Protein AF-A0A920N5B6-F1 (afdb_monomer_lite)

Structure (mmCIF, N/CA/C/O backbone):
data_AF-A0A920N5B6-F1
#
_entry.id   AF-A0A920N5B6-F1
#
loop_
_atom_site.group_PDB
_atom_site.id
_atom_site.type_symbol
_atom_site.label_atom_id
_atom_site.label_alt_id
_atom_site.label_comp_id
_atom_site.label_asym_id
_atom_site.label_entity_id
_atom_site.label_seq_id
_atom_site.pdbx_PDB_ins_code
_atom_site.Cartn_x
_atom_site.Cartn_y
_atom_site.Cartn_z
_atom_site.occupancy
_atom_site.B_iso_or_equiv
_atom_site.auth_seq_id
_atom_site.auth_comp_id
_atom_site.auth_asym_id
_atom_site.auth_atom_id
_atom_site.pdbx_PDB_model_num
ATOM 1 N N . MET A 1 1 ? 35.639 9.257 -30.406 1.00 41.66 1 MET A N 1
ATOM 2 C CA . MET A 1 1 ? 36.204 9.896 -29.196 1.00 41.66 1 MET A CA 1
ATOM 3 C C . MET A 1 1 ? 35.718 11.334 -29.245 1.00 41.66 1 MET A C 1
ATOM 5 O O . MET A 1 1 ? 35.987 11.970 -30.248 1.00 41.66 1 MET A O 1
ATOM 9 N N . SER A 1 2 ? 34.860 11.840 -28.371 1.00 32.97 2 SER A N 1
ATOM 10 C CA . SER A 1 2 ? 34.759 11.714 -26.914 1.00 32.97 2 SER A CA 1
ATOM 11 C C . SER A 1 2 ? 33.292 11.656 -26.467 1.00 32.97 2 SER A C 1
ATOM 13 O O . SER A 1 2 ? 32.448 12.331 -27.051 1.00 32.97 2 SER A O 1
ATOM 15 N N . GLY A 1 3 ? 33.011 10.840 -25.447 1.00 36.97 3 GLY A N 1
ATOM 16 C CA . GLY A 1 3 ? 31.695 10.731 -24.821 1.00 36.97 3 GLY A CA 1
ATOM 17 C C . GLY A 1 3 ? 31.313 11.995 -24.051 1.00 36.97 3 GLY A C 1
ATOM 18 O O . GLY A 1 3 ? 32.172 12.640 -23.453 1.00 36.97 3 GLY A O 1
ATOM 19 N N . GLY A 1 4 ? 30.028 12.335 -24.106 1.00 29.59 4 GLY A N 1
ATOM 20 C CA . GLY A 1 4 ? 29.394 13.298 -23.215 1.00 29.59 4 GLY A CA 1
ATOM 21 C C . GLY A 1 4 ? 28.618 12.543 -22.142 1.00 29.59 4 GLY A C 1
ATOM 22 O O . GLY A 1 4 ? 27.809 11.675 -22.470 1.00 29.59 4 GLY A O 1
ATOM 23 N N . ASP A 1 5 ? 28.913 12.852 -20.882 1.00 35.06 5 ASP A N 1
ATOM 24 C CA . ASP A 1 5 ? 28.210 12.356 -19.701 1.00 35.06 5 ASP A CA 1
ATOM 25 C C . ASP A 1 5 ? 26.724 12.741 -19.735 1.00 35.06 5 ASP A C 1
ATOM 27 O O . ASP A 1 5 ? 26.366 13.904 -19.914 1.00 35.06 5 ASP A O 1
ATOM 31 N N . VAL A 1 6 ? 25.861 11.747 -19.525 1.00 41.56 6 VAL A N 1
ATOM 32 C CA . VAL A 1 6 ? 24.392 11.865 -19.456 1.00 41.56 6 VAL A CA 1
ATOM 33 C C . VAL A 1 6 ? 23.869 11.989 -18.016 1.00 41.56 6 VAL A C 1
ATOM 35 O O . VAL A 1 6 ? 22.694 11.761 -17.753 1.00 41.56 6 VAL A O 1
ATOM 38 N N . THR A 1 7 ? 24.702 12.384 -17.054 1.00 40.81 7 THR A N 1
ATOM 39 C CA . THR A 1 7 ? 24.352 12.407 -15.617 1.00 40.81 7 THR A CA 1
ATOM 40 C C . THR A 1 7 ? 23.730 13.725 -15.125 1.00 40.81 7 THR A C 1
ATOM 42 O O . THR A 1 7 ? 23.820 14.049 -13.946 1.00 40.81 7 THR A O 1
ATOM 45 N N . GLY A 1 8 ? 23.083 14.504 -16.000 1.00 36.75 8 GLY A N 1
ATOM 46 C CA . GLY A 1 8 ? 22.681 15.888 -15.699 1.00 36.75 8 GLY A CA 1
ATOM 47 C C . GLY A 1 8 ? 21.255 16.293 -16.077 1.00 36.75 8 GLY A C 1
ATOM 48 O O . GLY A 1 8 ? 21.055 17.451 -16.433 1.00 36.75 8 GLY A O 1
ATOM 49 N N . SER A 1 9 ? 20.263 15.396 -16.044 1.00 37.06 9 SER A N 1
ATOM 50 C CA . SER A 1 9 ? 18.865 15.784 -16.290 1.00 37.06 9 SER A CA 1
ATOM 51 C C . SER A 1 9 ? 18.111 16.025 -14.983 1.00 37.06 9 SER A C 1
ATOM 53 O O . SER A 1 9 ? 17.637 15.092 -14.336 1.00 37.06 9 SER A O 1
ATOM 55 N N . THR A 1 10 ? 17.963 17.300 -14.636 1.00 38.75 10 THR A N 1
ATOM 56 C CA . THR A 1 10 ? 16.932 17.809 -13.732 1.00 38.75 10 THR A CA 1
ATOM 57 C C . THR A 1 10 ? 15.551 17.461 -14.288 1.00 38.75 10 THR A C 1
ATOM 59 O O . THR A 1 10 ? 15.007 18.189 -15.122 1.00 38.75 10 THR A O 1
ATOM 62 N N . TRP A 1 11 ? 14.986 16.345 -13.844 1.00 31.30 11 TRP A N 1
ATOM 63 C CA . TRP A 1 11 ? 13.548 16.134 -13.931 1.00 31.30 11 TRP A CA 1
ATOM 64 C C . TRP A 1 11 ? 12.871 16.876 -12.766 1.00 31.30 11 TRP A C 1
ATOM 66 O O . TRP A 1 11 ? 13.390 16.842 -11.650 1.00 31.30 11 TRP A O 1
ATOM 76 N N . PRO A 1 12 ? 11.744 17.575 -12.985 1.00 37.19 12 PRO A N 1
ATOM 77 C CA . PRO A 1 12 ? 10.989 18.168 -11.889 1.00 37.19 12 PRO A CA 1
ATOM 78 C C . PRO A 1 12 ? 10.383 17.022 -11.066 1.00 37.19 12 PRO A C 1
ATOM 80 O O . PRO A 1 12 ? 9.625 16.247 -11.637 1.00 37.19 12 PRO A O 1
ATOM 83 N N . ALA A 1 13 ? 10.773 16.892 -9.788 1.00 43.19 13 ALA A N 1
ATOM 84 C CA . ALA A 1 13 ? 10.238 15.961 -8.777 1.00 43.19 13 ALA A CA 1
ATOM 85 C C . ALA A 1 13 ? 9.544 14.713 -9.368 1.00 43.19 13 ALA A C 1
ATOM 87 O O . ALA A 1 13 ? 8.323 14.672 -9.540 1.00 43.19 13 ALA A O 1
ATOM 88 N N . THR A 1 14 ? 10.347 13.722 -9.758 1.00 49.72 14 THR A N 1
ATOM 89 C CA . THR A 1 14 ? 9.861 12.464 -10.334 1.00 49.72 14 THR A CA 1
ATOM 90 C C . THR A 1 14 ? 9.310 11.540 -9.246 1.00 49.72 14 THR A C 1
ATOM 92 O O . THR A 1 14 ? 9.579 11.742 -8.063 1.00 49.72 14 THR A O 1
ATOM 95 N N . PRO A 1 15 ? 8.625 10.443 -9.621 1.00 57.53 15 PRO A N 1
ATOM 96 C CA . PRO A 1 15 ? 8.371 9.309 -8.722 1.00 57.53 15 PRO A CA 1
ATOM 97 C C . PRO A 1 15 ? 9.632 8.730 -8.041 1.00 57.53 15 PRO A C 1
ATOM 99 O O . PRO A 1 15 ? 9.519 7.845 -7.195 1.00 57.53 15 PRO A O 1
ATOM 102 N N . ASP A 1 16 ? 10.825 9.204 -8.417 1.00 68.31 16 ASP A N 1
ATOM 103 C CA . ASP A 1 16 ? 12.120 8.723 -7.948 1.00 68.31 16 ASP A CA 1
ATOM 104 C C . ASP A 1 16 ? 12.658 9.515 -6.747 1.00 68.31 16 ASP A C 1
ATOM 106 O O . ASP A 1 16 ? 13.824 9.358 -6.392 1.00 68.31 16 ASP A O 1
ATOM 110 N N . SER A 1 17 ? 11.851 10.361 -6.105 1.00 69.69 17 SER A N 1
ATOM 111 C CA . SER A 1 17 ? 12.234 11.103 -4.900 1.00 69.69 17 SER A CA 1
ATOM 112 C C . SER A 1 17 ? 11.204 10.955 -3.773 1.00 69.69 17 SER A C 1
ATOM 114 O O . SER A 1 17 ? 10.154 10.330 -3.921 1.00 69.69 17 SER A O 1
ATOM 116 N N . ASN A 1 18 ? 11.534 11.444 -2.578 1.00 69.69 18 ASN A N 1
ATOM 117 C CA . ASN A 1 18 ? 10.653 11.365 -1.411 1.00 69.69 18 ASN A CA 1
ATOM 118 C C . ASN A 1 18 ? 9.433 12.291 -1.500 1.00 69.69 18 ASN A C 1
ATOM 120 O O . ASN A 1 18 ? 8.462 12.024 -0.791 1.00 69.69 18 ASN A O 1
ATOM 124 N N . GLY A 1 19 ? 9.489 13.374 -2.284 1.00 65.50 19 GLY A N 1
ATOM 125 C CA . GLY A 1 19 ? 8.358 14.271 -2.551 1.00 65.50 19 GLY A CA 1
ATOM 126 C C . GLY A 1 19 ? 7.742 14.964 -1.323 1.00 65.50 19 GLY A C 1
ATOM 127 O O . GLY A 1 19 ? 6.651 15.519 -1.429 1.00 65.50 19 GLY A O 1
ATOM 128 N N . PHE A 1 20 ? 8.397 14.915 -0.155 1.00 73.06 20 PHE A N 1
ATOM 129 C CA . PHE A 1 20 ? 7.883 15.415 1.130 1.00 73.06 20 PHE A CA 1
ATOM 130 C C . PHE A 1 20 ? 8.839 16.446 1.768 1.00 73.06 20 PHE A C 1
ATOM 132 O O . PHE A 1 20 ? 9.621 17.074 1.064 1.00 73.06 20 PHE A O 1
ATOM 139 N N . GLU A 1 21 ? 8.790 16.631 3.098 1.00 65.81 21 GLU A N 1
ATOM 140 C CA . GLU A 1 21 ? 9.607 17.595 3.869 1.00 65.81 21 GLU A CA 1
ATOM 141 C C . GLU A 1 21 ? 11.107 17.526 3.536 1.00 65.81 21 GLU A C 1
ATOM 143 O O . GLU A 1 21 ? 11.777 18.555 3.474 1.00 65.81 21 GLU A O 1
ATOM 148 N N . PHE A 1 22 ? 11.616 16.321 3.257 1.00 67.25 22 PHE A N 1
ATOM 149 C CA . PHE A 1 22 ? 12.942 16.119 2.688 1.00 67.25 22 PHE A CA 1
ATOM 150 C C . PHE A 1 22 ? 12.844 15.363 1.364 1.00 67.25 22 PHE A C 1
ATOM 152 O O . PHE A 1 22 ? 12.601 14.151 1.350 1.00 67.25 22 PHE A O 1
ATOM 159 N N . ASP A 1 23 ? 13.068 16.069 0.257 1.00 73.19 23 ASP A N 1
ATOM 160 C CA . ASP A 1 23 ? 13.019 15.519 -1.100 1.00 73.19 23 ASP A CA 1
ATOM 161 C C . ASP A 1 23 ? 14.329 14.810 -1.482 1.00 73.19 23 ASP A C 1
ATOM 163 O O . ASP A 1 23 ? 15.075 15.226 -2.364 1.00 73.19 23 ASP A O 1
ATOM 167 N N . PHE A 1 24 ? 14.660 13.753 -0.740 1.00 75.50 24 PHE A N 1
ATOM 168 C CA . PHE A 1 24 ? 15.801 12.903 -1.073 1.00 75.50 24 PHE A CA 1
ATOM 169 C C . PHE A 1 24 ? 15.479 11.998 -2.261 1.00 75.50 24 PHE A C 1
ATOM 171 O O . PHE A 1 24 ? 14.365 11.481 -2.369 1.00 75.50 24 PHE A O 1
ATOM 178 N N . GLU A 1 25 ? 16.481 11.749 -3.101 1.00 77.56 25 GLU A N 1
ATOM 179 C CA . GLU A 1 25 ? 16.406 10.745 -4.159 1.00 77.56 25 GLU A CA 1
ATOM 180 C C . GLU A 1 25 ? 16.152 9.344 -3.581 1.00 77.56 25 GLU A C 1
ATOM 182 O O . GLU A 1 25 ? 16.657 8.972 -2.516 1.00 77.56 25 GLU A O 1
ATOM 187 N N . ARG A 1 26 ? 15.383 8.545 -4.320 1.00 80.00 26 ARG A N 1
ATOM 188 C CA . ARG A 1 26 ? 15.131 7.122 -4.102 1.00 80.00 26 ARG A CA 1
ATOM 189 C C . ARG A 1 26 ? 15.766 6.339 -5.249 1.00 80.00 26 ARG A C 1
ATOM 191 O O . ARG A 1 26 ? 15.100 6.088 -6.254 1.00 80.00 26 ARG A O 1
ATOM 198 N N . PRO A 1 27 ? 17.021 5.875 -5.097 1.00 83.00 27 PRO A N 1
ATOM 199 C CA . PRO A 1 27 ? 17.805 5.321 -6.205 1.00 83.00 27 PRO A CA 1
ATOM 200 C C . PRO A 1 27 ? 17.157 4.147 -6.951 1.00 83.00 27 PRO A C 1
ATOM 202 O O . PRO A 1 27 ? 17.499 3.888 -8.098 1.00 83.00 27 PRO A O 1
ATOM 205 N N . ASN A 1 28 ? 16.231 3.434 -6.302 1.00 86.50 28 ASN A N 1
ATOM 206 C CA . ASN A 1 28 ? 15.603 2.219 -6.823 1.00 86.50 28 ASN A CA 1
ATOM 207 C C . ASN A 1 28 ? 14.086 2.353 -7.058 1.00 86.50 28 ASN A C 1
ATOM 209 O O . ASN A 1 28 ? 13.447 1.362 -7.405 1.00 86.50 28 ASN A O 1
ATOM 213 N N . ALA A 1 29 ? 13.484 3.532 -6.851 1.00 86.19 29 ALA A N 1
ATOM 214 C CA . ALA A 1 29 ? 12.031 3.710 -7.003 1.00 86.19 29 ALA A CA 1
ATOM 215 C C . ALA A 1 29 ? 11.566 3.594 -8.466 1.00 86.19 29 ALA A C 1
ATOM 217 O O . ALA A 1 29 ? 10.454 3.134 -8.730 1.00 86.19 29 ALA A O 1
ATOM 218 N N . TRP A 1 30 ? 12.450 3.907 -9.417 1.00 89.62 30 TRP A N 1
ATOM 219 C CA . TRP A 1 30 ? 12.188 3.785 -10.850 1.00 89.62 30 TRP A CA 1
ATOM 220 C C . TRP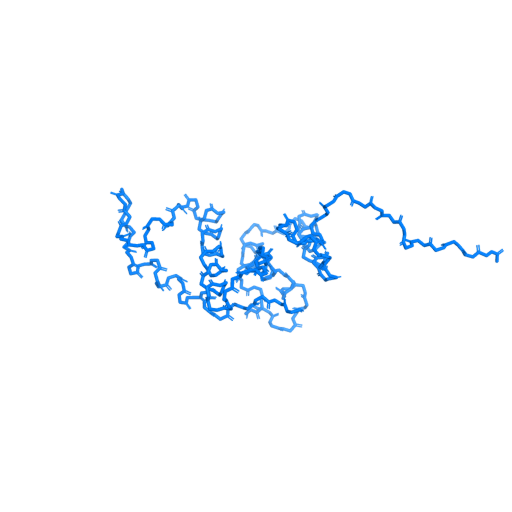 A 1 30 ? 11.783 2.368 -11.272 1.00 89.62 30 TRP A C 1
ATOM 222 O O . TRP A 1 30 ? 10.979 2.224 -12.185 1.00 89.62 30 TRP A O 1
ATOM 232 N N . HIS A 1 31 ? 12.259 1.324 -10.579 1.00 92.50 31 HIS A N 1
ATOM 233 C CA . HIS A 1 31 ? 11.860 -0.054 -10.869 1.00 92.50 31 HIS A CA 1
ATOM 234 C C . HIS A 1 31 ? 10.347 -0.244 -10.756 1.00 92.50 31 HIS A C 1
ATOM 236 O O . HIS A 1 31 ? 9.749 -0.910 -11.593 1.00 92.50 31 HIS A O 1
ATOM 242 N N . TYR A 1 32 ? 9.728 0.348 -9.733 1.00 93.75 32 TYR A N 1
ATOM 243 C CA . TYR A 1 32 ? 8.286 0.257 -9.537 1.00 93.75 32 TYR A CA 1
ATOM 244 C C . TYR A 1 32 ? 7.523 1.036 -10.607 1.00 93.75 32 TYR A C 1
ATOM 246 O O . TYR A 1 32 ? 6.561 0.522 -11.170 1.00 93.75 32 TYR A O 1
ATOM 254 N N . ARG A 1 33 ? 7.978 2.253 -10.926 1.00 93.62 33 ARG A N 1
ATOM 255 C CA . ARG A 1 33 ? 7.403 3.058 -12.011 1.00 93.62 33 ARG A CA 1
ATOM 256 C C . ARG A 1 33 ? 7.422 2.290 -13.332 1.00 93.62 33 ARG A C 1
ATOM 258 O O . ARG A 1 33 ? 6.385 2.192 -13.982 1.00 93.62 33 ARG A O 1
ATOM 265 N N . ASP A 1 34 ? 8.583 1.766 -13.708 1.00 95.50 34 ASP A N 1
ATOM 266 C CA . ASP A 1 34 ? 8.764 1.058 -14.971 1.00 95.50 34 ASP A CA 1
ATOM 267 C C . ASP A 1 34 ? 7.929 -0.232 -14.979 1.00 95.50 34 ASP A C 1
ATOM 269 O O . ASP A 1 34 ? 7.222 -0.478 -15.946 1.00 95.50 34 ASP A O 1
ATOM 273 N N . TRP A 1 35 ? 7.859 -0.967 -13.859 1.00 96.50 35 TRP A N 1
ATOM 274 C CA . TR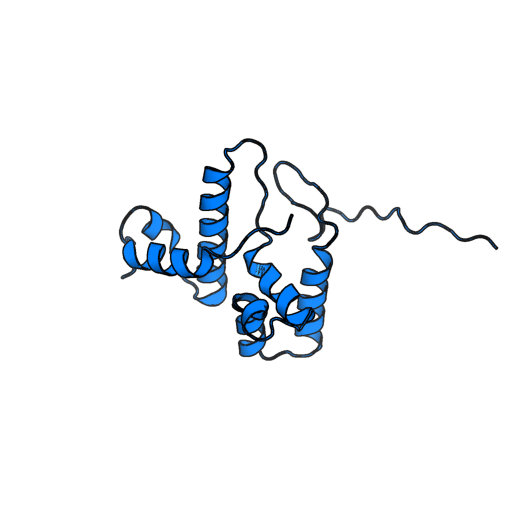P A 1 35 ? 6.971 -2.130 -13.732 1.00 96.50 35 TRP A CA 1
ATOM 275 C C . TRP A 1 35 ? 5.491 -1.786 -13.953 1.00 96.50 35 TRP A C 1
ATOM 277 O O . TRP A 1 35 ? 4.783 -2.545 -14.613 1.00 96.50 35 TRP A O 1
ATOM 287 N N . VAL A 1 36 ? 5.006 -0.650 -13.435 1.00 96.12 36 VAL A N 1
ATOM 288 C CA . VAL A 1 36 ? 3.622 -0.201 -13.676 1.00 96.12 36 VAL A CA 1
ATOM 289 C C . VAL A 1 36 ? 3.411 0.132 -15.152 1.00 96.12 36 VAL A C 1
ATOM 291 O O . VAL A 1 36 ? 2.406 -0.285 -15.722 1.00 96.12 36 VAL A O 1
ATOM 294 N N . ILE A 1 37 ? 4.342 0.865 -15.769 1.00 96.81 37 ILE A N 1
ATOM 295 C CA . ILE A 1 37 ? 4.272 1.223 -17.193 1.00 96.81 37 ILE A CA 1
ATOM 296 C C . ILE A 1 37 ? 4.239 -0.040 -18.055 1.00 96.81 37 ILE A C 1
ATOM 298 O O . ILE A 1 37 ? 3.355 -0.176 -18.898 1.00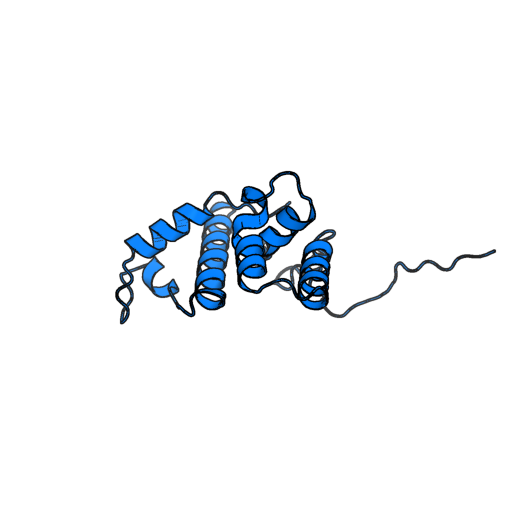 96.81 37 ILE A O 1
ATOM 302 N N . ASP A 1 38 ? 5.156 -0.971 -17.811 1.00 97.38 38 ASP A N 1
ATOM 303 C CA . ASP A 1 38 ? 5.263 -2.223 -18.556 1.00 97.38 38 ASP A CA 1
ATOM 304 C C . ASP A 1 38 ? 4.012 -3.087 -18.358 1.00 97.38 38 ASP A C 1
ATOM 306 O O . ASP A 1 38 ? 3.434 -3.550 -19.333 1.00 97.38 38 ASP A O 1
ATOM 310 N N . SER A 1 39 ? 3.501 -3.205 -17.127 1.00 97.19 39 SER A N 1
ATOM 311 C CA . SER A 1 39 ? 2.271 -3.963 -16.843 1.00 97.19 39 SER A CA 1
ATOM 312 C C . SER A 1 39 ? 1.056 -3.428 -17.602 1.00 97.19 39 SER A C 1
ATOM 314 O O . SER A 1 39 ? 0.214 -4.205 -18.046 1.00 97.19 39 SER A O 1
ATOM 316 N N . LEU A 1 40 ? 0.945 -2.103 -17.741 1.00 96.62 40 LEU A N 1
ATOM 317 C CA . LEU A 1 40 ? -0.132 -1.482 -18.511 1.00 96.62 40 LEU A CA 1
ATOM 318 C C . LEU A 1 40 ? 0.074 -1.655 -20.020 1.00 96.62 40 LEU A C 1
ATOM 320 O O . LEU A 1 40 ? -0.892 -1.912 -20.729 1.00 96.62 40 LEU A O 1
ATOM 324 N N . ASN A 1 41 ? 1.310 -1.527 -20.508 1.00 98.00 41 ASN A N 1
ATOM 325 C CA . ASN A 1 41 ? 1.639 -1.710 -21.925 1.00 98.00 41 ASN A CA 1
ATOM 326 C C . ASN A 1 41 ? 1.466 -3.162 -22.391 1.00 98.00 41 ASN A C 1
ATOM 328 O O . ASN A 1 41 ? 1.121 -3.390 -23.549 1.00 98.00 41 ASN A O 1
ATOM 332 N N . ASP A 1 42 ? 1.692 -4.121 -21.496 1.00 97.56 42 ASP A N 1
ATOM 333 C CA . ASP A 1 42 ? 1.548 -5.555 -21.748 1.00 97.56 42 ASP A CA 1
ATOM 334 C C . ASP A 1 42 ? 0.100 -6.054 -21.559 1.00 97.56 42 ASP A C 1
ATOM 336 O O . ASP A 1 42 ? -0.146 -7.260 -21.617 1.00 97.56 42 ASP A O 1
ATOM 340 N N . ASP A 1 43 ? -0.861 -5.148 -21.330 1.00 96.69 43 ASP A N 1
ATOM 341 C CA . ASP A 1 43 ? -2.271 -5.462 -21.061 1.00 96.69 43 ASP A CA 1
ATOM 342 C C . ASP A 1 43 ? -2.444 -6.491 -19.921 1.00 96.69 43 ASP A C 1
ATOM 344 O O . ASP A 1 43 ? -3.277 -7.405 -19.991 1.00 96.69 43 ASP A O 1
ATOM 348 N N . LEU A 1 44 ? -1.657 -6.360 -18.843 1.00 96.56 44 LEU A N 1
ATOM 349 C CA . LEU A 1 44 ? -1.783 -7.230 -17.674 1.00 96.56 44 LEU A CA 1
ATOM 350 C C . LEU A 1 44 ? -3.211 -7.148 -17.119 1.00 96.56 44 LEU A C 1
ATOM 352 O O . LEU A 1 44 ? -3.729 -6.066 -16.832 1.00 96.56 44 LEU A O 1
ATOM 356 N N . GLY A 1 45 ? -3.839 -8.312 -16.931 1.00 97.75 45 GLY A N 1
ATOM 357 C CA . GLY A 1 45 ? -5.189 -8.399 -16.380 1.00 97.75 45 GLY A CA 1
ATOM 358 C C . GLY A 1 45 ? -5.297 -7.645 -15.055 1.00 97.75 45 GLY A C 1
ATOM 359 O O . GLY A 1 45 ? -4.436 -7.782 -14.186 1.00 97.75 45 GLY A O 1
ATOM 360 N N . TYR A 1 46 ? -6.349 -6.837 -14.893 1.00 94.88 46 TYR A N 1
ATOM 361 C CA . TYR A 1 46 ? -6.506 -5.970 -13.721 1.00 94.88 46 TYR A CA 1
ATOM 362 C C . TYR A 1 46 ? -6.473 -6.755 -12.402 1.00 94.88 46 TYR A C 1
ATOM 364 O O . TYR A 1 46 ? -5.844 -6.327 -11.441 1.00 94.88 46 TYR A O 1
ATOM 372 N N . ASP A 1 47 ? -7.078 -7.941 -12.367 1.00 95.31 47 ASP A N 1
ATOM 373 C CA . ASP A 1 47 ? -7.024 -8.857 -11.227 1.00 95.31 47 ASP A CA 1
ATOM 374 C C . ASP A 1 47 ? -5.584 -9.255 -10.867 1.00 95.31 47 ASP A C 1
ATOM 376 O O . ASP A 1 47 ? -5.199 -9.211 -9.697 1.00 95.31 47 ASP A O 1
ATOM 380 N N . GLN A 1 48 ? -4.765 -9.584 -11.866 1.00 95.75 48 GLN A N 1
ATOM 381 C CA . GLN A 1 48 ? -3.355 -9.921 -11.675 1.00 95.75 48 GLN A CA 1
ATOM 382 C C . GLN A 1 48 ? -2.536 -8.704 -11.262 1.00 95.75 48 GLN A C 1
ATOM 384 O O . GLN A 1 48 ? -1.718 -8.814 -10.351 1.00 95.75 48 GLN A O 1
ATOM 389 N N . PHE A 1 49 ? -2.788 -7.545 -11.873 1.00 96.00 49 PHE A N 1
ATOM 390 C CA . PHE A 1 49 ? -2.162 -6.282 -11.496 1.00 96.00 49 PHE A CA 1
ATOM 391 C C . PHE A 1 49 ? -2.403 -5.979 -10.012 1.00 96.00 49 PHE A C 1
ATOM 393 O O . PHE A 1 49 ? -1.450 -5.756 -9.269 1.00 96.00 49 PHE A O 1
ATOM 400 N N . LEU A 1 50 ? -3.652 -6.065 -9.544 1.00 95.25 50 LEU A N 1
ATOM 401 C CA . LEU A 1 50 ? -4.002 -5.858 -8.136 1.00 95.25 50 LEU A CA 1
ATOM 402 C C . LEU A 1 50 ? -3.316 -6.857 -7.199 1.00 95.25 50 LEU A C 1
ATOM 404 O O . LEU A 1 50 ? -2.750 -6.469 -6.175 1.00 95.25 50 LEU A O 1
ATOM 408 N N . MET A 1 51 ? -3.353 -8.146 -7.545 1.00 95.00 51 MET A N 1
ATOM 409 C CA . MET A 1 51 ? -2.730 -9.198 -6.739 1.00 95.00 51 MET A CA 1
ATOM 410 C C . MET A 1 51 ? -1.215 -9.000 -6.612 1.00 95.00 51 MET A C 1
ATOM 412 O O . MET A 1 51 ? -0.672 -9.133 -5.516 1.00 95.00 51 MET A O 1
ATOM 416 N N . GLN A 1 52 ? -0.545 -8.631 -7.705 1.00 95.94 52 GLN A N 1
ATOM 417 C CA . GLN A 1 52 ? 0.888 -8.334 -7.727 1.00 95.94 52 GLN A CA 1
ATOM 418 C C . GLN A 1 52 ? 1.235 -7.117 -6.852 1.00 95.94 52 GLN A C 1
ATOM 420 O O . GLN A 1 52 ? 2.186 -7.173 -6.076 1.00 95.94 52 GLN A O 1
ATOM 425 N N . GLN A 1 53 ? 0.435 -6.047 -6.905 1.00 95.00 53 GLN A N 1
ATOM 426 C CA . GLN A 1 53 ? 0.642 -4.831 -6.101 1.00 95.00 53 GLN A CA 1
ATOM 427 C C . GLN A 1 53 ? 0.580 -5.098 -4.586 1.00 95.00 53 GLN A C 1
ATOM 429 O O . GLN A 1 53 ? 1.348 -4.523 -3.815 1.00 95.00 53 GLN A O 1
ATOM 434 N N . ILE A 1 54 ? -0.341 -5.965 -4.148 1.00 94.19 54 ILE A N 1
ATOM 435 C CA . ILE A 1 54 ? -0.581 -6.249 -2.722 1.00 94.19 54 ILE A CA 1
ATOM 436 C C . ILE A 1 54 ? 0.329 -7.370 -2.199 1.00 94.19 54 ILE A C 1
ATOM 438 O O . ILE A 1 54 ? 0.758 -7.318 -1.047 1.00 94.19 54 ILE A O 1
ATOM 442 N N . ALA A 1 55 ? 0.594 -8.393 -3.014 1.00 94.19 55 ALA A N 1
ATOM 443 C CA . ALA A 1 55 ? 1.173 -9.656 -2.557 1.00 94.19 55 ALA A CA 1
ATOM 444 C C . ALA A 1 55 ? 2.208 -10.262 -3.523 1.00 94.19 55 ALA A C 1
ATOM 446 O O . ALA A 1 55 ? 2.486 -11.456 -3.435 1.00 94.19 55 ALA A O 1
ATOM 447 N N . GLY A 1 56 ? 2.785 -9.498 -4.453 1.00 94.12 56 GLY A N 1
ATOM 448 C CA . GLY A 1 56 ? 3.712 -10.034 -5.459 1.00 94.12 56 GLY A CA 1
ATOM 449 C C . GLY A 1 56 ? 4.937 -10.756 -4.872 1.00 94.12 56 GLY A C 1
ATOM 450 O O . GLY A 1 56 ? 5.356 -11.800 -5.378 1.00 94.12 56 GLY A O 1
ATOM 451 N N . ASP A 1 57 ? 5.462 -10.282 -3.743 1.00 92.94 57 ASP A N 1
ATOM 452 C CA . ASP A 1 57 ? 6.536 -10.933 -2.985 1.00 92.94 57 ASP A CA 1
ATOM 453 C C . ASP A 1 57 ? 6.126 -12.246 -2.300 1.00 92.94 57 ASP A C 1
ATOM 455 O O . ASP A 1 57 ? 7.000 -13.076 -2.055 1.00 92.94 57 ASP A O 1
ATOM 459 N N . GLU A 1 58 ? 4.835 -12.473 -2.055 1.00 93.31 58 GLU A N 1
ATOM 460 C CA . GLU A 1 58 ? 4.287 -13.746 -1.562 1.00 93.31 58 GLU A CA 1
ATOM 461 C C . GLU A 1 58 ? 3.890 -14.687 -2.715 1.00 93.31 58 GLU A C 1
ATOM 463 O O . GLU A 1 58 ? 4.107 -15.897 -2.637 1.00 93.31 58 GLU A O 1
ATOM 468 N N . LEU A 1 59 ? 3.349 -14.145 -3.813 1.00 94.56 59 LEU A N 1
ATOM 469 C CA . LEU A 1 59 ? 2.913 -14.909 -4.989 1.00 94.56 59 LEU A CA 1
ATOM 470 C C . LEU A 1 59 ? 4.091 -15.536 -5.739 1.00 94.56 59 LEU A C 1
ATOM 472 O O . LEU A 1 59 ? 4.029 -16.700 -6.139 1.00 94.56 59 LEU A O 1
ATOM 476 N N . ALA A 1 60 ? 5.172 -14.776 -5.923 1.00 94.56 60 ALA A N 1
ATOM 477 C CA . ALA A 1 60 ? 6.382 -15.248 -6.583 1.00 94.56 60 ALA A CA 1
ATOM 478 C C . ALA A 1 60 ? 7.644 -14.680 -5.902 1.00 94.56 60 ALA A C 1
ATOM 480 O O . ALA A 1 60 ? 8.338 -13.832 -6.463 1.00 94.56 60 ALA A O 1
ATOM 481 N N . PRO A 1 61 ? 8.042 -15.211 -4.726 1.00 91.38 61 PRO A N 1
ATOM 482 C CA . PRO A 1 61 ? 9.128 -14.650 -3.910 1.00 91.38 61 PRO A CA 1
ATOM 483 C C . PRO A 1 61 ? 10.513 -14.630 -4.575 1.00 91.38 61 PRO A C 1
ATOM 485 O O . PRO A 1 61 ? 11.447 -14.001 -4.077 1.00 91.38 61 PRO A O 1
ATOM 488 N N . ARG A 1 62 ? 10.690 -15.379 -5.668 1.00 94.25 62 ARG A N 1
ATOM 489 C CA . ARG A 1 62 ? 11.945 -15.453 -6.433 1.00 94.25 62 ARG A CA 1
ATOM 490 C C . ARG A 1 62 ? 11.917 -14.622 -7.709 1.00 94.25 62 ARG A C 1
ATOM 492 O O . ARG A 1 62 ? 12.973 -14.439 -8.308 1.00 94.25 62 ARG A O 1
ATOM 499 N N . ASP A 1 63 ? 10.747 -14.143 -8.111 1.00 95.44 63 ASP A N 1
ATOM 500 C CA . ASP A 1 63 ? 10.602 -13.298 -9.282 1.00 95.44 63 ASP A CA 1
ATOM 501 C C . ASP A 1 63 ? 10.871 -11.838 -8.910 1.00 95.44 63 ASP A C 1
ATOM 503 O O . ASP A 1 63 ? 10.337 -11.309 -7.934 1.00 95.44 63 ASP A O 1
ATOM 507 N N . PHE A 1 64 ? 11.752 -11.187 -9.664 1.00 93.62 64 PHE A N 1
ATOM 508 C CA . PHE A 1 64 ? 12.123 -9.807 -9.372 1.00 93.62 64 PHE A CA 1
ATOM 509 C C . PHE A 1 64 ? 10.967 -8.850 -9.672 1.00 93.62 64 PHE A C 1
ATOM 511 O O . PHE A 1 64 ? 10.689 -7.989 -8.842 1.00 93.62 64 PHE A O 1
ATOM 518 N N . GLY A 1 65 ? 10.266 -9.036 -10.796 1.00 93.88 65 GLY A N 1
ATOM 519 C CA . GLY A 1 65 ? 9.138 -8.186 -11.185 1.00 93.88 65 GLY A CA 1
ATOM 520 C C . GLY A 1 65 ? 8.014 -8.215 -10.151 1.00 93.88 65 GLY A C 1
ATOM 521 O O . GLY A 1 65 ? 7.573 -7.170 -9.686 1.00 93.88 65 GLY A O 1
ATOM 522 N N . SER A 1 66 ? 7.640 -9.405 -9.690 1.00 93.44 66 SER A N 1
ATOM 523 C CA . SER A 1 66 ? 6.608 -9.586 -8.664 1.00 93.44 66 SER A CA 1
ATOM 524 C C . SER A 1 66 ? 7.003 -8.940 -7.329 1.00 93.44 66 SER A C 1
ATOM 526 O O . SER A 1 66 ? 6.192 -8.298 -6.671 1.00 93.44 66 SER A O 1
ATOM 528 N N . ARG A 1 67 ? 8.283 -8.994 -6.938 1.00 92.88 67 ARG A N 1
ATOM 529 C CA . ARG A 1 67 ? 8.769 -8.277 -5.741 1.00 92.88 67 ARG A CA 1
ATOM 530 C C . ARG A 1 67 ? 8.793 -6.760 -5.913 1.00 92.88 67 ARG A C 1
ATOM 532 O O . ARG A 1 67 ? 8.623 -6.040 -4.928 1.00 92.88 67 ARG A O 1
ATOM 539 N N . VAL A 1 68 ? 9.067 -6.283 -7.126 1.00 94.31 68 VAL A N 1
ATOM 540 C CA . VAL A 1 68 ? 9.002 -4.860 -7.472 1.00 94.31 68 VAL A CA 1
ATOM 541 C C . VAL A 1 68 ? 7.558 -4.367 -7.391 1.00 94.31 68 VAL A C 1
ATOM 543 O O . VAL A 1 68 ? 7.346 -3.287 -6.846 1.00 94.31 68 VAL A O 1
ATOM 546 N N . ALA A 1 69 ? 6.580 -5.173 -7.814 1.00 94.50 69 ALA A N 1
ATOM 547 C CA . ALA A 1 69 ? 5.153 -4.859 -7.729 1.00 94.50 69 ALA A CA 1
ATOM 548 C C . ALA A 1 69 ? 4.684 -4.563 -6.291 1.00 94.50 69 ALA A C 1
ATOM 550 O O . ALA A 1 69 ? 4.037 -3.543 -6.060 1.00 94.50 69 ALA A O 1
ATOM 551 N N . THR A 1 70 ? 5.129 -5.338 -5.287 1.00 93.12 70 THR A N 1
ATOM 552 C CA . THR A 1 70 ? 4.856 -5.041 -3.857 1.00 93.12 70 THR A CA 1
ATOM 553 C C . THR A 1 70 ? 5.411 -3.677 -3.402 1.00 93.12 70 THR A C 1
ATOM 555 O O . THR A 1 70 ? 5.143 -3.201 -2.294 1.00 93.12 70 THR A O 1
ATOM 558 N N . GLY A 1 71 ? 6.190 -2.997 -4.246 1.00 91.12 71 GLY A N 1
ATOM 559 C CA . GLY A 1 71 ? 6.576 -1.607 -4.068 1.00 91.12 71 GLY A CA 1
ATOM 560 C C . GLY A 1 71 ? 5.402 -0.699 -3.700 1.00 91.12 71 GLY A C 1
ATOM 561 O O . GLY A 1 71 ? 5.606 0.185 -2.871 1.00 91.12 71 GLY A O 1
ATOM 562 N N . PHE A 1 72 ? 4.186 -0.916 -4.212 1.00 92.31 72 PHE A N 1
ATOM 563 C CA . PHE A 1 72 ? 3.001 -0.109 -3.873 1.00 92.31 72 PHE A CA 1
ATOM 564 C C . PHE A 1 72 ? 2.862 0.149 -2.365 1.00 92.31 72 PHE A C 1
ATOM 566 O O . PHE A 1 72 ? 2.781 1.297 -1.931 1.00 92.31 72 PHE A O 1
ATOM 573 N N . CYS A 1 73 ? 2.982 -0.896 -1.544 1.00 91.44 73 CYS A N 1
ATOM 574 C CA . CYS A 1 73 ? 2.866 -0.794 -0.089 1.00 91.44 73 CYS A CA 1
ATOM 575 C C . CYS A 1 73 ? 4.117 -0.230 0.618 1.00 91.44 73 CYS A C 1
ATOM 577 O O . CYS A 1 73 ? 4.196 -0.238 1.845 1.00 91.44 73 CYS A O 1
ATOM 579 N N . ARG A 1 74 ? 5.147 0.199 -0.115 1.00 87.50 74 ARG A N 1
ATOM 580 C CA . ARG A 1 74 ? 6.434 0.660 0.441 1.00 87.50 74 ARG A CA 1
ATOM 581 C C . ARG A 1 74 ? 6.808 2.080 0.019 1.00 87.50 74 ARG A C 1
ATOM 583 O O . ARG A 1 74 ? 7.783 2.614 0.547 1.00 87.50 74 ARG A O 1
ATOM 590 N N . HIS A 1 75 ? 6.053 2.705 -0.886 1.00 82.81 75 HIS A N 1
ATOM 591 C CA . HIS A 1 75 ? 6.412 4.005 -1.463 1.00 82.81 75 HIS A CA 1
ATOM 592 C C . HIS A 1 75 ? 5.960 5.251 -0.671 1.00 82.81 75 HIS A C 1
ATOM 594 O O . HIS A 1 75 ? 6.234 6.354 -1.134 1.00 82.81 75 HIS A O 1
ATOM 600 N N . GLY A 1 76 ? 5.416 5.138 0.545 1.00 79.88 76 GLY A N 1
ATOM 601 C CA . GLY A 1 76 ? 4.973 6.297 1.348 1.00 79.88 76 GLY A CA 1
ATOM 602 C C . GLY A 1 76 ? 6.081 7.310 1.718 1.00 79.88 76 GLY A C 1
ATOM 603 O O . GLY A 1 76 ? 7.268 7.024 1.534 1.00 79.88 76 GLY A O 1
ATOM 604 N N . PRO A 1 77 ? 5.759 8.504 2.245 1.00 76.19 77 PRO A N 1
ATOM 605 C CA . PRO A 1 77 ? 6.733 9.542 2.622 1.00 76.19 77 PRO A CA 1
ATOM 606 C C . PRO A 1 77 ? 7.625 9.131 3.812 1.00 76.19 77 PRO A C 1
ATOM 608 O O . PRO A 1 77 ? 7.292 8.226 4.574 1.00 76.19 77 PRO A O 1
ATOM 611 N N . THR A 1 78 ? 8.811 9.738 3.955 1.00 73.25 78 THR A N 1
ATOM 612 C CA . THR A 1 78 ? 9.679 9.568 5.145 1.00 73.25 78 THR A CA 1
ATOM 613 C C . THR A 1 78 ? 9.690 10.866 5.940 1.00 73.25 78 THR A C 1
ATOM 615 O O . THR A 1 78 ? 10.059 11.905 5.396 1.00 73.25 78 THR A O 1
ATOM 618 N N . VAL A 1 79 ? 9.348 10.805 7.227 1.00 78.12 79 VAL A N 1
ATOM 619 C CA . VAL A 1 79 ? 9.349 11.973 8.118 1.00 78.12 79 VAL A CA 1
ATOM 620 C C . VAL A 1 79 ? 10.593 11.945 9.010 1.00 78.12 79 VAL A C 1
ATOM 622 O O . VAL A 1 79 ? 10.802 11.005 9.778 1.00 78.12 79 VAL A O 1
ATOM 625 N N . GLY A 1 80 ? 11.450 12.962 8.890 1.00 75.94 80 GLY A N 1
ATOM 626 C CA . GLY A 1 80 ? 12.756 13.010 9.567 1.00 75.94 80 GLY A CA 1
ATOM 627 C C . GLY A 1 80 ? 12.735 13.570 10.994 1.00 75.94 80 GLY A C 1
ATOM 628 O O . GLY A 1 80 ? 13.717 13.428 11.717 1.00 75.94 80 GLY A O 1
ATOM 629 N N . ASN A 1 81 ? 11.635 14.201 11.411 1.00 80.75 81 ASN A N 1
ATOM 630 C CA . ASN A 1 81 ? 11.513 14.915 12.690 1.00 80.75 81 ASN A CA 1
ATOM 631 C C . ASN A 1 81 ? 10.667 14.167 13.749 1.00 80.75 81 ASN A C 1
ATOM 633 O O . ASN A 1 81 ? 10.294 14.751 14.766 1.00 80.75 81 ASN A O 1
ATOM 637 N N . GLN A 1 82 ? 10.373 12.879 13.533 1.00 82.25 82 GLN A N 1
ATOM 638 C CA . GLN A 1 82 ? 9.535 12.049 14.409 1.00 82.25 82 GLN A CA 1
ATOM 639 C C . GLN A 1 82 ? 10.278 10.817 14.947 1.00 82.25 82 GLN A C 1
ATOM 641 O O . GLN A 1 82 ? 11.321 10.413 14.432 1.00 82.25 82 GLN A O 1
ATOM 646 N N . SER A 1 83 ? 9.733 10.200 16.004 1.00 86.00 83 SER A N 1
ATOM 647 C CA . SER A 1 83 ? 10.263 8.934 16.516 1.00 86.00 83 SER A CA 1
ATOM 648 C C . SER A 1 83 ? 10.055 7.805 15.502 1.00 86.00 83 SER A C 1
ATOM 650 O O . SER A 1 83 ? 9.048 7.760 14.795 1.00 86.00 83 SER A O 1
ATOM 652 N N . LEU A 1 84 ? 10.985 6.844 15.476 1.00 86.38 84 LEU A N 1
ATOM 653 C CA . LEU A 1 84 ? 10.886 5.669 14.599 1.00 86.38 84 LEU A CA 1
ATOM 654 C C . LEU A 1 84 ? 9.601 4.869 14.842 1.00 86.38 84 LEU A C 1
ATOM 656 O O . LEU A 1 84 ? 9.028 4.317 13.908 1.00 86.38 84 LEU A O 1
ATOM 660 N N . GLU A 1 85 ? 9.140 4.819 16.093 1.00 89.25 85 GLU A N 1
ATOM 661 C CA . GLU A 1 85 ? 7.888 4.154 16.445 1.00 89.25 85 GLU A CA 1
ATOM 662 C C . GLU A 1 85 ? 6.675 4.872 15.850 1.00 89.25 85 GLU A C 1
ATOM 664 O O . GLU A 1 85 ? 5.818 4.221 15.258 1.00 89.25 85 GLU A O 1
ATOM 669 N N . LYS A 1 86 ? 6.608 6.205 15.952 1.00 89.25 86 LYS A N 1
ATOM 670 C CA . LYS A 1 86 ? 5.505 6.970 15.366 1.00 89.25 86 LYS A CA 1
ATOM 671 C C . LYS A 1 86 ? 5.480 6.825 13.846 1.00 89.25 86 LYS A C 1
ATOM 673 O O . LYS A 1 86 ? 4.434 6.480 13.302 1.00 89.25 86 LYS A O 1
ATOM 678 N N . ASN A 1 87 ? 6.635 6.990 13.199 1.00 88.56 87 ASN A N 1
ATOM 679 C CA . ASN A 1 87 ? 6.779 6.784 11.758 1.00 88.56 87 ASN A CA 1
ATOM 680 C C . ASN A 1 87 ? 6.266 5.408 11.344 1.00 88.56 87 ASN A C 1
ATOM 682 O O . ASN A 1 87 ? 5.535 5.289 10.371 1.00 88.56 87 ASN A O 1
ATOM 686 N N . ARG A 1 88 ? 6.589 4.368 12.117 1.00 89.31 88 ARG A N 1
ATOM 687 C CA . ARG A 1 88 ? 6.149 3.010 11.812 1.00 89.31 88 ARG A CA 1
ATOM 688 C C . ARG A 1 88 ? 4.626 2.861 11.806 1.00 89.31 88 ARG A C 1
ATOM 690 O O . ARG A 1 88 ? 4.090 2.150 10.959 1.00 89.31 88 ARG A O 1
ATOM 697 N N . TRP A 1 89 ? 3.939 3.470 12.767 1.00 91.56 89 TRP A N 1
ATOM 698 C CA . TRP A 1 89 ? 2.480 3.396 12.843 1.00 91.56 89 TRP A CA 1
ATOM 699 C C . TRP A 1 89 ? 1.798 4.237 11.768 1.00 91.56 89 TRP A C 1
ATOM 701 O O . TRP A 1 89 ? 0.777 3.805 11.242 1.00 91.56 89 TRP A O 1
ATOM 711 N N . ASP A 1 90 ? 2.372 5.385 11.415 1.00 90.88 90 ASP A N 1
ATOM 712 C CA . ASP A 1 90 ? 1.852 6.228 10.338 1.00 90.88 90 ASP A CA 1
ATOM 713 C C . ASP A 1 90 ? 2.099 5.602 8.955 1.00 90.88 90 ASP A C 1
ATOM 715 O O . ASP A 1 90 ? 1.213 5.639 8.114 1.00 90.88 90 ASP A O 1
ATOM 719 N N . GLU A 1 91 ? 3.239 4.936 8.734 1.00 90.38 91 GLU A N 1
ATOM 720 C CA . GLU A 1 91 ? 3.494 4.147 7.516 1.00 90.38 91 GLU A CA 1
ATOM 721 C C . GLU A 1 91 ? 2.456 3.035 7.328 1.00 90.38 91 GLU A C 1
ATOM 723 O O . GLU A 1 91 ? 1.969 2.811 6.224 1.00 90.38 91 GLU A O 1
ATOM 728 N N . LEU A 1 92 ? 2.123 2.310 8.400 1.00 93.12 92 LEU A N 1
ATOM 729 C CA . LEU A 1 92 ? 1.111 1.256 8.326 1.00 93.12 92 LEU A CA 1
ATOM 730 C C . LEU A 1 92 ? -0.280 1.835 8.059 1.00 93.12 92 LEU A C 1
ATOM 732 O O . LEU A 1 92 ? -1.016 1.271 7.254 1.00 93.12 92 LEU A O 1
ATOM 736 N N . ASP A 1 93 ? -0.626 2.951 8.702 1.00 93.69 93 ASP A N 1
ATOM 737 C CA . ASP A 1 93 ? -1.888 3.658 8.465 1.00 93.69 93 ASP A CA 1
ATOM 738 C C . ASP A 1 93 ? -2.015 4.146 7.015 1.00 93.69 93 ASP A C 1
ATOM 740 O O . ASP A 1 93 ? -3.070 3.975 6.406 1.00 93.69 93 ASP A O 1
ATOM 744 N N . ASP A 1 94 ? -0.931 4.674 6.444 1.00 92.25 94 ASP A N 1
ATOM 745 C CA . ASP A 1 94 ? -0.857 5.125 5.051 1.00 92.25 94 ASP A CA 1
ATOM 746 C C . ASP A 1 94 ? -1.089 3.967 4.070 1.00 92.25 94 ASP A C 1
ATOM 748 O O . ASP A 1 94 ? -1.934 4.058 3.178 1.00 92.25 94 ASP A O 1
ATOM 752 N N . VAL A 1 95 ? -0.423 2.825 4.285 1.00 93.94 95 VAL A N 1
ATOM 753 C CA . VAL A 1 95 ? -0.612 1.618 3.462 1.00 93.94 95 VAL A CA 1
ATOM 754 C C . VAL A 1 95 ? -2.055 1.126 3.525 1.00 93.94 95 VAL A C 1
ATOM 756 O O . VAL A 1 95 ? -2.651 0.830 2.490 1.00 93.94 95 VAL A O 1
ATOM 759 N N . ILE A 1 96 ? -2.631 1.035 4.723 1.00 94.75 96 ILE A N 1
ATOM 760 C CA . ILE A 1 96 ? -3.993 0.529 4.927 1.00 94.75 96 ILE A CA 1
ATOM 761 C C . ILE A 1 96 ? -5.027 1.468 4.306 1.00 94.75 96 ILE A C 1
ATOM 763 O O . ILE A 1 96 ? -5.942 0.997 3.625 1.00 94.75 96 ILE A O 1
ATOM 767 N N . SER A 1 97 ? -4.877 2.776 4.519 1.00 94.12 97 SER A N 1
ATOM 768 C CA . SER A 1 97 ? -5.783 3.793 3.981 1.00 94.12 97 SER A CA 1
ATOM 769 C C . SER A 1 97 ? -5.714 3.814 2.459 1.00 94.12 97 SER A C 1
ATOM 771 O O . SER A 1 97 ? -6.737 3.629 1.805 1.00 94.12 97 SER A O 1
ATOM 773 N N . THR A 1 98 ? -4.507 3.883 1.891 1.00 93.56 98 THR A N 1
ATOM 774 C CA . THR A 1 98 ? -4.298 3.883 0.436 1.00 93.56 98 THR A CA 1
ATOM 775 C C . THR A 1 98 ? -4.836 2.608 -0.210 1.00 93.56 98 THR A C 1
ATOM 777 O O . THR A 1 98 ? -5.554 2.670 -1.203 1.00 93.56 98 THR A O 1
ATOM 780 N N . THR A 1 99 ? -4.555 1.435 0.363 1.00 94.44 99 THR A N 1
ATOM 781 C CA . THR A 1 99 ? -5.055 0.152 -0.167 1.00 94.44 99 THR A CA 1
ATOM 782 C C . THR A 1 99 ? -6.585 0.100 -0.143 1.00 94.44 99 THR A C 1
ATOM 784 O O . THR A 1 99 ? -7.209 -0.338 -1.110 1.00 94.44 99 THR A O 1
ATOM 787 N N . SER A 1 100 ? -7.202 0.561 0.948 1.00 94.38 100 SER A N 1
ATOM 788 C CA . SER A 1 100 ? -8.660 0.535 1.106 1.00 94.38 100 SER A CA 1
ATOM 789 C C . SER A 1 100 ? -9.353 1.519 0.168 1.00 94.38 100 SER A C 1
ATOM 791 O O . SER A 1 100 ? -10.359 1.175 -0.448 1.00 94.38 100 SER A O 1
ATOM 793 N N . GLU A 1 101 ? -8.799 2.715 -0.001 1.00 94.69 101 GLU A N 1
ATOM 794 C CA . GLU A 1 101 ? -9.349 3.724 -0.902 1.00 94.69 101 GLU A CA 1
ATOM 795 C C . GLU A 1 101 ? -9.193 3.314 -2.369 1.00 94.69 101 GLU A C 1
ATOM 797 O O . GLU A 1 101 ? -10.164 3.362 -3.122 1.00 94.69 101 GLU A O 1
ATOM 802 N N . VAL A 1 102 ? -8.003 2.852 -2.769 1.00 92.56 102 VAL A N 1
ATOM 803 C CA . VAL A 1 102 ? -7.697 2.537 -4.173 1.00 92.56 102 VAL A CA 1
ATOM 804 C C . VAL A 1 102 ? -8.388 1.255 -4.638 1.00 92.56 102 VAL A C 1
ATOM 806 O O . VAL A 1 102 ? -8.898 1.219 -5.757 1.00 92.56 102 VAL A O 1
ATOM 809 N N . PHE A 1 103 ? -8.415 0.202 -3.815 1.00 92.38 103 PHE A N 1
ATOM 810 C CA . PHE A 1 103 ? -8.886 -1.117 -4.260 1.00 92.38 103 PHE A CA 1
ATOM 811 C C . PHE A 1 103 ? -10.267 -1.502 -3.739 1.00 92.38 103 PHE A C 1
ATOM 813 O O . PHE A 1 103 ? -10.958 -2.283 -4.391 1.00 92.38 103 PHE A O 1
ATOM 820 N N . LEU A 1 104 ? -10.682 -0.977 -2.583 1.00 91.38 104 LEU A N 1
ATOM 821 C CA . LEU A 1 104 ? -11.996 -1.279 -2.003 1.00 91.38 104 LEU A CA 1
ATOM 822 C C . LEU A 1 104 ? -12.988 -0.122 -2.171 1.00 91.38 104 LEU A C 1
ATOM 824 O O . LEU A 1 104 ? -14.188 -0.334 -2.014 1.00 91.38 104 LEU A O 1
ATOM 828 N N . GLY A 1 105 ? -12.511 1.090 -2.481 1.00 93.06 105 GLY A N 1
ATOM 829 C CA . GLY A 1 105 ? -13.340 2.295 -2.502 1.00 93.06 105 GLY A CA 1
ATOM 830 C C . GLY A 1 105 ? -13.864 2.682 -1.115 1.00 93.06 105 GLY A C 1
ATOM 831 O O . GLY A 1 105 ? -14.935 3.278 -1.015 1.00 93.06 105 GLY A O 1
ATOM 832 N N . LEU A 1 106 ? -13.150 2.307 -0.046 1.00 93.25 106 LEU A N 1
ATOM 833 C CA . LEU A 1 106 ? -13.574 2.494 1.344 1.00 93.25 106 LEU A CA 1
ATOM 834 C C . LEU A 1 106 ? -12.621 3.413 2.109 1.00 93.25 106 LEU A C 1
ATOM 836 O O . LEU A 1 106 ? -11.420 3.160 2.186 1.00 93.25 106 LEU A O 1
ATOM 840 N N . THR A 1 107 ? -13.181 4.424 2.771 1.00 93.25 107 THR A N 1
ATOM 841 C CA . THR A 1 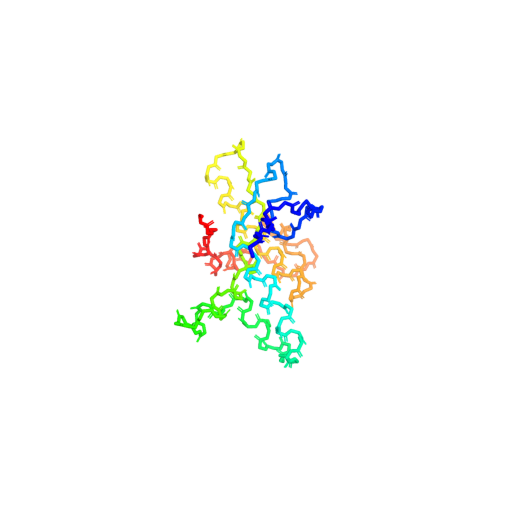107 ? -12.449 5.317 3.679 1.00 93.25 107 THR A CA 1
ATOM 842 C C . THR A 1 107 ? -12.509 4.778 5.104 1.00 93.25 107 THR A C 1
ATOM 844 O O . THR A 1 107 ? -13.430 5.080 5.861 1.00 93.25 107 THR A O 1
ATOM 847 N N . ILE A 1 108 ? -11.528 3.967 5.498 1.00 95.12 108 ILE A N 1
ATOM 848 C CA . ILE A 1 108 ? -11.560 3.282 6.803 1.00 95.12 108 ILE A CA 1
ATOM 849 C C . ILE A 1 108 ? -10.854 4.045 7.934 1.00 95.12 108 ILE A C 1
ATOM 851 O O . ILE A 1 108 ? -10.868 3.595 9.076 1.00 95.12 108 ILE A O 1
ATOM 855 N N . GLY A 1 109 ? -10.263 5.210 7.654 1.00 93.44 109 GLY A N 1
ATOM 856 C CA . GLY A 1 109 ? -9.410 5.941 8.601 1.00 93.44 109 GLY A CA 1
ATOM 857 C C . GLY A 1 109 ? -10.086 6.330 9.924 1.00 93.44 109 GLY A C 1
ATOM 858 O O . GLY A 1 109 ? -9.437 6.317 10.969 1.00 93.44 109 GLY A O 1
ATOM 859 N N . CYS A 1 110 ? -11.398 6.607 9.943 1.00 94.75 110 CYS A N 1
ATOM 860 C CA . CYS A 1 110 ? -12.099 6.898 11.205 1.00 94.75 110 CYS A CA 1
ATOM 861 C C . CYS A 1 110 ? -12.109 5.691 12.158 1.00 94.75 110 CYS A C 1
ATOM 863 O O . CYS A 1 110 ? -12.049 5.882 13.374 1.00 94.75 110 CYS A O 1
ATOM 865 N N . ALA A 1 111 ? -12.115 4.468 11.604 1.00 96.94 111 ALA A N 1
ATOM 866 C CA . ALA A 1 111 ? -12.116 3.220 12.365 1.00 96.94 111 ALA A CA 1
ATOM 867 C C . ALA A 1 111 ? -10.857 3.045 13.240 1.00 96.94 111 ALA A C 1
ATOM 869 O O . ALA A 1 111 ? -10.856 2.258 14.185 1.00 96.94 111 ALA A O 1
ATOM 870 N N . ARG A 1 112 ? -9.792 3.819 12.984 1.00 95.56 112 ARG A N 1
ATOM 871 C CA . ARG A 1 112 ? -8.555 3.823 13.780 1.00 95.56 112 ARG A CA 1
ATOM 872 C C . ARG A 1 112 ? -8.823 4.096 15.261 1.00 95.56 112 ARG A C 1
ATOM 874 O O . ARG A 1 112 ? -8.269 3.421 16.126 1.00 95.56 112 ARG A O 1
ATOM 881 N N . CYS A 1 113 ? -9.685 5.063 15.571 1.00 95.62 113 CYS A N 1
ATOM 882 C CA . CYS A 1 113 ? -9.884 5.542 16.946 1.00 95.62 113 CYS A CA 1
ATOM 883 C C . CYS A 1 113 ? -11.211 5.096 17.575 1.00 95.62 113 CYS A C 1
ATOM 885 O O . CYS A 1 113 ? -11.307 5.034 18.800 1.00 95.62 113 CYS A O 1
ATOM 887 N N . HIS A 1 114 ? -12.221 4.799 16.765 1.00 97.38 114 HIS A N 1
ATOM 888 C CA . HIS A 1 114 ? -13.550 4.359 17.190 1.00 97.38 114 HIS A CA 1
ATOM 889 C C . HIS A 1 114 ? -14.239 3.659 16.018 1.00 97.38 114 HIS A C 1
ATOM 891 O O . HIS A 1 114 ? -13.820 3.865 14.892 1.00 97.38 114 HIS A O 1
ATOM 897 N N . ASP A 1 115 ? -15.312 2.897 16.235 1.00 96.88 115 ASP A N 1
ATOM 898 C CA . ASP A 1 115 ? -16.071 2.298 15.124 1.00 96.88 115 ASP A CA 1
ATOM 899 C C . ASP A 1 115 ? -16.508 3.356 14.096 1.00 96.88 115 ASP A C 1
ATOM 901 O O . ASP A 1 115 ? -16.863 4.485 14.460 1.00 96.88 115 ASP A O 1
ATOM 905 N N . HIS A 1 116 ? -16.459 3.013 12.806 1.00 96.00 116 HIS A N 1
ATOM 906 C CA . HIS A 1 116 ? -16.770 3.951 11.734 1.00 96.00 116 HIS A CA 1
ATOM 907 C C . HIS A 1 116 ? -18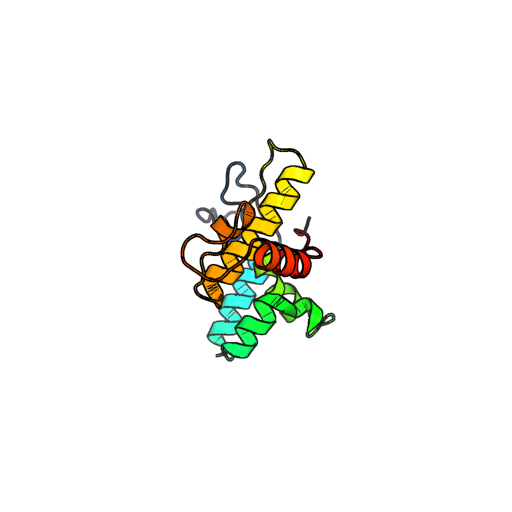.185 4.524 11.903 1.00 96.00 116 HIS A C 1
ATOM 909 O O . HIS A 1 116 ? -19.129 3.827 12.266 1.00 96.00 116 HIS A O 1
ATOM 915 N N . LYS A 1 117 ? -18.336 5.831 11.659 1.00 93.06 117 LYS A N 1
ATOM 916 C CA . LYS A 1 117 ? -19.555 6.567 12.030 1.00 93.06 117 LYS A CA 1
ATOM 917 C C . LYS A 1 117 ? -20.808 6.077 11.298 1.00 93.06 117 LYS A C 1
ATOM 919 O O . LYS A 1 117 ? -21.895 6.117 11.869 1.00 93.06 117 LYS A O 1
ATOM 924 N N . TYR A 1 118 ? -20.660 5.709 10.028 1.00 92.19 118 TYR A N 1
ATOM 925 C CA . TYR A 1 118 ? -21.786 5.399 9.140 1.00 92.19 118 TYR A CA 1
ATOM 926 C C . TYR A 1 118 ? -21.740 3.981 8.574 1.00 92.19 118 TYR A C 1
ATOM 928 O O . TYR A 1 118 ? -22.788 3.399 8.312 1.00 92.19 118 TYR A O 1
ATOM 936 N N . ASP A 1 119 ? -20.538 3.433 8.417 1.00 93.50 119 ASP A N 1
ATOM 937 C CA . ASP A 1 119 ? -20.331 2.132 7.782 1.00 93.50 119 ASP A CA 1
ATOM 938 C C . ASP A 1 119 ? -20.119 1.074 8.863 1.00 93.50 119 ASP A C 1
ATOM 940 O O . ASP A 1 119 ? -19.571 1.398 9.919 1.00 93.50 119 ASP A O 1
ATOM 944 N N . PRO A 1 120 ? -20.514 -0.189 8.627 1.00 94.81 120 PRO A N 1
ATOM 945 C CA . PRO A 1 120 ? -20.364 -1.277 9.589 1.00 94.81 120 PRO A CA 1
ATOM 946 C C . PRO A 1 120 ? -18.910 -1.777 9.656 1.00 94.81 120 PRO A C 1
ATOM 948 O O . PRO A 1 120 ? -18.641 -2.960 9.470 1.00 94.81 120 PRO A O 1
ATOM 951 N N . ILE A 1 121 ? -17.968 -0.864 9.892 1.00 96.25 121 ILE A N 1
ATOM 952 C CA . ILE A 1 121 ? -16.534 -1.124 10.010 1.00 96.25 121 ILE A CA 1
ATOM 953 C C . ILE A 1 121 ? -16.147 -0.832 11.450 1.00 96.25 121 ILE A C 1
ATOM 955 O O . ILE A 1 121 ? -16.151 0.320 11.894 1.00 96.25 121 ILE A O 1
ATOM 959 N N . THR A 1 122 ? -15.829 -1.880 12.196 1.00 97.56 122 THR A N 1
ATOM 960 C CA . THR A 1 122 ? -15.429 -1.742 13.594 1.00 97.56 122 THR A CA 1
ATOM 961 C C . THR A 1 122 ? -13.963 -1.341 13.702 1.00 97.56 122 THR A C 1
ATOM 963 O O . THR A 1 122 ? -13.147 -1.601 12.813 1.00 97.56 122 THR A O 1
ATOM 966 N N . GLN A 1 123 ? -13.583 -0.786 14.849 1.00 97.50 123 GLN A N 1
ATOM 967 C CA . GLN A 1 123 ? -12.177 -0.575 15.185 1.00 97.50 123 GLN A CA 1
ATOM 968 C C . GLN A 1 123 ? -11.384 -1.891 15.134 1.00 97.50 123 GLN A C 1
ATOM 970 O O . GLN A 1 123 ? -10.213 -1.920 14.750 1.00 97.50 123 GLN A O 1
ATOM 975 N N . LYS A 1 124 ? -12.029 -3.012 15.471 1.00 97.62 124 LYS A N 1
ATOM 976 C CA . LYS A 1 124 ? -11.419 -4.337 15.363 1.00 97.62 124 LYS A CA 1
ATOM 977 C C . LYS A 1 124 ? -11.104 -4.702 13.911 1.00 97.62 124 LYS A C 1
ATOM 979 O O . LYS A 1 124 ? -10.048 -5.287 13.677 1.00 97.62 124 LYS A O 1
ATOM 984 N N . ASP A 1 125 ? -11.963 -4.360 12.955 1.00 96.50 125 ASP A N 1
ATOM 985 C CA . ASP A 1 125 ? -11.725 -4.634 11.532 1.00 96.50 125 ASP A CA 1
ATOM 986 C C . ASP A 1 125 ? -10.514 -3.847 11.027 1.00 96.50 125 ASP A C 1
ATOM 988 O O . ASP A 1 125 ? -9.619 -4.429 10.412 1.00 96.50 125 ASP A O 1
ATOM 992 N N . TYR A 1 126 ? -10.415 -2.564 11.398 1.00 97.00 126 TYR A N 1
ATOM 993 C CA . TYR A 1 126 ? -9.251 -1.725 11.093 1.00 97.00 126 TYR A CA 1
ATOM 994 C C . TYR A 1 126 ? -7.946 -2.352 11.605 1.00 97.00 126 TYR A C 1
ATOM 996 O O . TYR A 1 126 ? -6.999 -2.543 10.842 1.00 97.00 126 TYR A O 1
ATOM 1004 N N . TYR A 1 127 ? -7.889 -2.747 12.882 1.00 96.69 127 TYR A N 1
ATOM 1005 C CA . TYR A 1 127 ? -6.673 -3.350 13.441 1.00 96.69 127 TYR A CA 1
ATOM 1006 C C . TYR A 1 127 ? -6.407 -4.773 12.932 1.00 96.69 127 TYR A C 1
ATOM 1008 O O . TYR A 1 127 ? -5.254 -5.211 12.920 1.00 96.69 127 TYR A O 1
ATOM 1016 N N . SER A 1 128 ? -7.440 -5.487 12.482 1.00 96.12 128 SER A N 1
ATOM 1017 C CA . SER A 1 128 ? -7.284 -6.791 11.828 1.00 96.12 128 SER A CA 1
ATOM 1018 C C . SER A 1 128 ? -6.635 -6.631 10.454 1.00 96.12 128 SER A C 1
ATOM 1020 O O . SER A 1 128 ? -5.717 -7.380 10.127 1.00 96.12 128 SER A O 1
ATOM 1022 N N . LEU A 1 129 ? -7.033 -5.611 9.688 1.00 94.12 129 LEU A N 1
ATOM 1023 C CA . LEU A 1 129 ? -6.384 -5.264 8.424 1.00 94.12 129 LEU A CA 1
ATOM 1024 C C . LEU A 1 129 ? -4.955 -4.753 8.648 1.00 94.12 129 LEU A C 1
ATOM 1026 O O . LEU A 1 129 ? -4.033 -5.167 7.948 1.00 94.12 129 LEU A O 1
ATOM 1030 N N . LEU A 1 130 ? -4.734 -3.942 9.687 1.00 95.19 130 LEU A N 1
ATOM 1031 C CA . LEU A 1 130 ? -3.389 -3.514 10.078 1.00 95.19 130 LEU A CA 1
ATOM 1032 C C . LEU A 1 130 ? -2.463 -4.697 10.355 1.00 95.19 130 LEU A C 1
ATOM 1034 O O . LEU A 1 130 ? -1.288 -4.666 9.986 1.00 95.19 130 LEU A O 1
ATOM 1038 N N . ALA A 1 131 ? -2.978 -5.751 10.990 1.00 94.62 131 ALA A N 1
ATOM 1039 C CA . ALA A 1 131 ? -2.201 -6.948 11.278 1.00 94.62 131 ALA A CA 1
ATOM 1040 C C . ALA A 1 131 ? -1.711 -7.65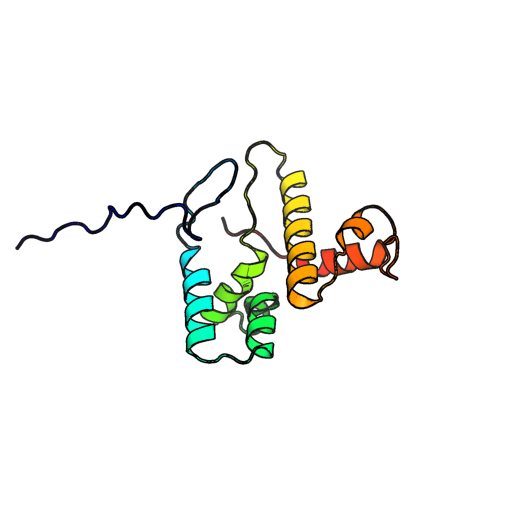8 10.004 1.00 94.62 131 ALA A C 1
ATOM 1042 O O . ALA A 1 131 ? -0.594 -8.177 10.022 1.00 94.62 131 ALA A O 1
ATOM 1043 N N . VAL A 1 132 ? -2.483 -7.625 8.909 1.00 92.69 132 VAL A N 1
ATOM 1044 C CA . VAL A 1 132 ? -2.087 -8.183 7.600 1.00 92.69 132 VAL A CA 1
ATOM 1045 C C . VAL A 1 132 ? -0.856 -7.460 7.054 1.00 92.69 132 VAL A C 1
ATOM 1047 O O . VAL A 1 132 ? 0.121 -8.099 6.675 1.00 92.69 132 VAL A O 1
ATOM 1050 N N . PHE A 1 133 ? -0.849 -6.126 7.097 1.00 91.56 133 PHE A N 1
ATOM 1051 C CA . PHE A 1 133 ? 0.245 -5.310 6.556 1.00 91.56 133 PHE A CA 1
ATOM 1052 C C . PHE A 1 133 ? 1.415 -5.097 7.526 1.00 91.56 133 PHE A C 1
ATOM 1054 O O . PHE A 1 133 ? 2.440 -4.516 7.167 1.00 91.56 133 PHE A O 1
ATOM 1061 N N . ARG A 1 134 ? 1.320 -5.595 8.763 1.00 90.50 134 ARG A N 1
ATOM 1062 C CA . ARG A 1 134 ? 2.311 -5.352 9.824 1.00 90.50 134 ARG A CA 1
ATOM 1063 C C . ARG A 1 134 ? 3.726 -5.824 9.474 1.00 90.50 134 ARG A C 1
ATOM 1065 O O . ARG A 1 134 ? 4.692 -5.319 10.055 1.00 90.50 134 ARG A O 1
ATOM 1072 N N . THR A 1 135 ? 3.873 -6.785 8.568 1.00 87.19 135 THR A N 1
ATOM 1073 C CA . THR A 1 135 ? 5.171 -7.315 8.118 1.00 87.19 135 THR A CA 1
ATOM 1074 C C . THR A 1 135 ? 5.865 -6.413 7.100 1.00 87.19 135 THR A C 1
ATOM 1076 O O . THR A 1 135 ? 7.092 -6.468 6.990 1.00 87.19 135 THR A O 1
ATOM 1079 N N . ILE A 1 136 ? 5.128 -5.536 6.413 1.00 85.25 136 ILE A N 1
ATOM 1080 C CA . ILE A 1 136 ? 5.664 -4.661 5.369 1.00 85.25 136 ILE A CA 1
ATOM 1081 C C . ILE A 1 136 ? 6.644 -3.680 5.973 1.00 85.25 136 ILE A C 1
ATOM 1083 O O . ILE A 1 136 ? 6.278 -2.928 6.864 1.00 85.25 136 ILE A O 1
ATOM 1087 N N . ARG A 1 137 ? 7.880 -3.635 5.484 1.00 77.31 137 ARG A N 1
ATOM 1088 C CA . ARG A 1 137 ? 8.865 -2.631 5.895 1.00 77.31 137 ARG A CA 1
ATOM 1089 C C . ARG A 1 137 ? 9.268 -1.797 4.701 1.00 77.31 137 ARG A C 1
ATOM 1091 O O . ARG A 1 137 ? 9.493 -2.337 3.619 1.00 77.31 137 ARG A O 1
ATOM 1098 N N . LYS A 1 138 ? 9.416 -0.497 4.928 1.00 71.12 138 LYS A N 1
ATOM 1099 C CA . LYS A 1 138 ? 10.015 0.392 3.947 1.00 71.12 138 LYS A CA 1
ATOM 1100 C C . LYS A 1 138 ? 11.433 -0.083 3.629 1.00 71.12 138 LYS A C 1
ATOM 1102 O O . LYS A 1 138 ? 12.198 -0.416 4.540 1.00 71.12 138 LYS A O 1
ATOM 1107 N N . GLY A 1 139 ? 11.748 -0.187 2.339 1.00 62.25 139 GLY A N 1
ATOM 1108 C CA . GLY A 1 139 ? 13.110 -0.468 1.890 1.00 62.25 139 GLY A CA 1
ATOM 1109 C C . GLY A 1 139 ? 14.036 0.645 2.377 1.00 62.25 139 GLY A C 1
ATOM 1110 O O . GLY A 1 139 ? 13.653 1.812 2.324 1.00 62.25 139 GLY A O 1
ATOM 1111 N N . ARG A 1 140 ? 15.199 0.271 2.914 1.00 44.47 140 ARG A N 1
ATOM 1112 C CA . ARG A 1 140 ? 16.265 1.228 3.231 1.00 44.47 140 ARG A CA 1
ATOM 1113 C C . ARG A 1 140 ? 16.994 1.647 1.967 1.00 44.47 140 ARG A C 1
ATOM 1115 O O . ARG A 1 140 ? 17.164 0.762 1.098 1.00 44.47 140 ARG A O 1
#

pLDDT: mean 84.33, std 18.02, range [29.59, 98.0]

Foldseek 3Di:
DDDDDPPDDDDPLDLQFLPDPDTHGNNCSVLLVVLVVVCVVVVPDPVVLLCLLCQLCPVCVPDPSSVSSVCNLQSHHDDPPDDPVVRLVVSLLCSLQCNCCVPVVDRCNVQCVAQDPPDRRHVVNVVVSSVVCSPDDHDD

Secondary structure (DSSP, 8-state):
--PPP------SS-TTB--SSS--B-TTTHHHHHHHHHHHHTT--HHHHHHHHHHHHHH-TT-HHHHHHGGGGG-----TTS-HHHHHHHHHHHHHHHHIIIII----GGGGTSS-SSSS--HHHHHHHHHHHTT-----

Radius of gyration: 17.81 Å; chains: 1; bounding box: 58×34×46 Å

Sequence (140 aa):
MSGGDVTGSTWPATPDSNGFEFDFERPNAWHYRDWVIDSLNDDLGYDQFLMQQIAGDELAPRDFGSRVATGFCRHGPTVGNQSLEKNRWDELDDVISTTSEVFLGLTIGCARCHDHKYDPITQKDYYSLLAVFRTIRKGR